Protein AF-A0A938UUN2-F1 (afdb_monomer_lite)

pLDDT: mean 85.61, std 10.55, range [38.66, 95.69]

Structure (mmCIF, N/CA/C/O backbone):
data_AF-A0A938UUN2-F1
#
_entry.id   AF-A0A938UUN2-F1
#
loop_
_atom_site.group_PDB
_atom_site.id
_atom_site.type_symbol
_atom_site.label_atom_id
_atom_site.label_alt_id
_atom_site.label_comp_id
_atom_site.label_asym_id
_atom_site.label_entity_id
_atom_site.label_seq_id
_atom_site.pdbx_PDB_ins_code
_atom_site.Cartn_x
_atom_site.Cartn_y
_atom_site.Cartn_z
_atom_site.occupancy
_atom_site.B_iso_or_equiv
_atom_site.auth_seq_id
_atom_site.auth_comp_id
_atom_site.auth_asym_id
_atom_site.auth_atom_id
_atom_site.pdbx_PDB_model_num
ATOM 1 N N . MET A 1 1 ? -28.489 2.574 4.192 1.00 38.66 1 MET A N 1
ATOM 2 C CA . MET A 1 1 ? -27.475 3.629 3.966 1.00 38.66 1 MET A CA 1
ATOM 3 C C . MET A 1 1 ? -26.531 3.131 2.888 1.00 38.66 1 MET A C 1
ATOM 5 O O . MET A 1 1 ? -26.231 1.942 2.934 1.00 38.66 1 MET A O 1
ATOM 9 N N . PRO A 1 2 ? -26.122 3.944 1.900 1.00 41.94 2 PRO A N 1
ATOM 10 C CA . PRO A 1 2 ? -25.137 3.482 0.928 1.00 41.94 2 PRO A CA 1
ATOM 11 C C . PRO A 1 2 ? -23.862 3.091 1.682 1.00 41.94 2 PRO A C 1
ATOM 13 O O . PRO A 1 2 ? -23.427 3.823 2.570 1.00 41.94 2 PRO A O 1
ATOM 16 N N . ALA A 1 3 ? -23.310 1.917 1.380 1.00 50.06 3 ALA A N 1
ATOM 17 C CA . ALA A 1 3 ? -22.031 1.493 1.925 1.00 50.06 3 ALA A CA 1
ATOM 18 C C . ALA A 1 3 ? -20.963 2.475 1.430 1.00 50.06 3 ALA A C 1
ATOM 20 O O . ALA A 1 3 ? -20.604 2.471 0.252 1.00 50.06 3 ALA A O 1
ATOM 21 N N . THR A 1 4 ? -20.511 3.373 2.301 1.00 67.38 4 THR A N 1
ATOM 22 C CA . THR A 1 4 ? -19.424 4.293 1.982 1.00 67.38 4 THR A CA 1
ATOM 23 C C . THR A 1 4 ? -18.169 3.450 1.798 1.00 67.38 4 THR A C 1
ATOM 25 O O . THR A 1 4 ? -17.685 2.843 2.753 1.00 67.38 4 THR A O 1
ATOM 28 N N . LEU A 1 5 ? -17.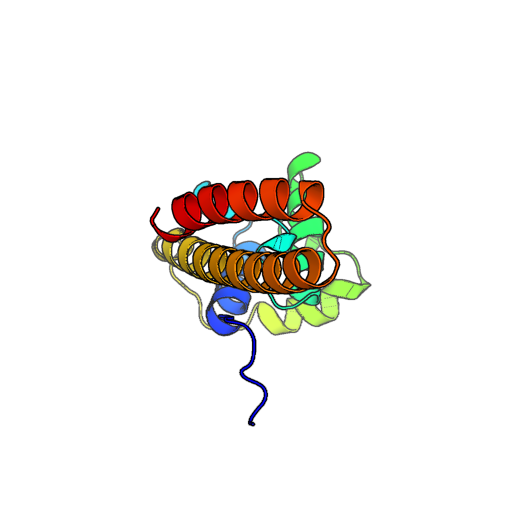679 3.352 0.562 1.00 71.44 5 LEU A N 1
ATOM 29 C CA . LEU A 1 5 ? -16.445 2.627 0.278 1.00 71.44 5 LEU A CA 1
ATOM 30 C C . LEU A 1 5 ? -15.302 3.219 1.121 1.00 71.44 5 LEU A C 1
ATOM 32 O O . LEU A 1 5 ? -15.235 4.446 1.271 1.00 71.44 5 LEU A O 1
ATOM 36 N N . PRO A 1 6 ? -14.403 2.383 1.674 1.00 77.44 6 PRO A N 1
ATOM 37 C CA . PRO A 1 6 ? -13.252 2.883 2.407 1.00 77.44 6 PRO A CA 1
ATOM 38 C C . PRO A 1 6 ? -12.414 3.802 1.507 1.00 77.44 6 PRO A C 1
ATOM 40 O O . PRO A 1 6 ? -12.321 3.563 0.300 1.00 77.44 6 PRO A O 1
ATOM 43 N N . PRO A 1 7 ? -11.766 4.836 2.067 1.00 84.12 7 PRO A N 1
ATOM 44 C CA . PRO A 1 7 ? -10.986 5.779 1.278 1.00 84.12 7 PRO A CA 1
ATOM 45 C C . PRO A 1 7 ? -9.858 5.062 0.524 1.00 84.12 7 PRO A C 1
ATOM 47 O O . PRO A 1 7 ? -9.012 4.397 1.129 1.00 84.12 7 PRO A O 1
ATOM 50 N N . ALA A 1 8 ? -9.834 5.219 -0.797 1.00 89.56 8 ALA A N 1
ATOM 51 C CA . ALA A 1 8 ? -8.858 4.610 -1.691 1.00 89.56 8 ALA A CA 1
ATOM 52 C C . ALA A 1 8 ? -8.571 5.522 -2.887 1.00 89.56 8 ALA A C 1
ATOM 54 O O . ALA A 1 8 ? -9.424 6.308 -3.299 1.00 89.56 8 ALA A O 1
ATOM 55 N N . ASP A 1 9 ? -7.377 5.381 -3.456 1.00 90.44 9 ASP A N 1
ATOM 56 C CA . ASP A 1 9 ? -6.939 6.123 -4.635 1.00 90.44 9 ASP A CA 1
ATOM 57 C C . ASP A 1 9 ? -6.327 5.152 -5.643 1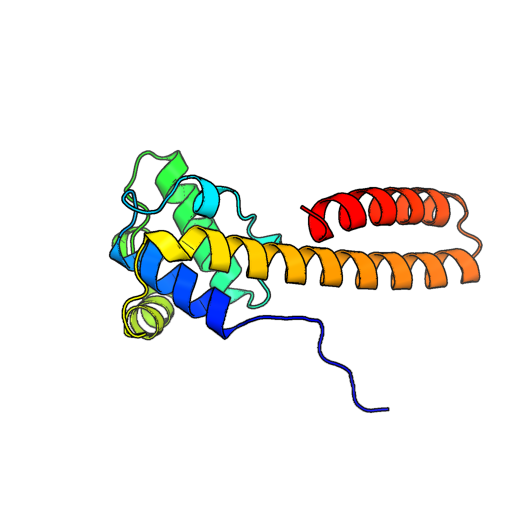.00 90.44 9 ASP A C 1
ATOM 59 O O . ASP A 1 9 ? -5.113 5.076 -5.830 1.00 90.44 9 ASP A O 1
ATOM 63 N N . LEU A 1 10 ? -7.203 4.358 -6.262 1.00 90.25 10 LEU A N 1
ATOM 64 C CA . LEU A 1 10 ? -6.808 3.304 -7.197 1.00 90.25 10 LEU A CA 1
ATOM 65 C C . LEU A 1 10 ? -6.031 3.853 -8.398 1.00 90.25 10 LEU A C 1
ATOM 67 O O . LEU A 1 10 ? -5.166 3.166 -8.930 1.00 90.25 10 LEU A O 1
ATOM 71 N N . ALA A 1 11 ? -6.305 5.091 -8.814 1.00 88.31 11 ALA A N 1
ATOM 72 C CA . ALA A 1 11 ? -5.558 5.742 -9.883 1.00 88.31 11 ALA A CA 1
ATOM 73 C C . ALA A 1 11 ? -4.113 6.042 -9.455 1.00 88.31 11 ALA A C 1
ATOM 75 O O . ALA A 1 11 ? -3.185 5.766 -10.212 1.00 88.31 11 ALA A O 1
ATOM 76 N N . ALA A 1 12 ? -3.903 6.559 -8.237 1.00 90.19 12 ALA A N 1
ATOM 77 C CA . ALA A 1 12 ? -2.556 6.772 -7.712 1.00 90.19 12 ALA A CA 1
ATOM 78 C C . ALA A 1 12 ? -1.795 5.456 -7.505 1.00 90.19 12 ALA A C 1
ATOM 80 O O . ALA A 1 12 ? -0.601 5.408 -7.793 1.00 90.19 12 ALA A O 1
ATOM 81 N N . GLU A 1 13 ? -2.474 4.404 -7.038 1.00 92.56 13 GLU A N 1
ATOM 82 C CA . GLU A 1 13 ? -1.888 3.067 -6.900 1.00 92.56 13 GLU A CA 1
ATOM 83 C C . GLU A 1 13 ? -1.414 2.522 -8.252 1.00 92.56 13 GLU A C 1
ATOM 85 O O . GLU A 1 13 ? -0.238 2.191 -8.403 1.00 92.56 13 GLU A O 1
ATOM 90 N N . ARG A 1 14 ? -2.293 2.514 -9.261 1.00 90.69 14 ARG A N 1
ATOM 91 C CA . ARG A 1 14 ? -1.962 2.044 -10.613 1.00 90.69 14 ARG A CA 1
ATOM 92 C C . ARG A 1 14 ? -0.805 2.824 -11.229 1.00 90.69 14 ARG A C 1
ATOM 94 O O . ARG A 1 14 ? 0.146 2.214 -11.711 1.00 90.69 14 ARG A O 1
ATOM 101 N N . ALA A 1 15 ? -0.860 4.154 -11.159 1.00 90.12 15 ALA A N 1
ATOM 102 C CA . ALA A 1 15 ? 0.181 5.024 -11.692 1.00 90.12 15 ALA A CA 1
ATOM 103 C C . ALA A 1 15 ? 1.534 4.777 -11.012 1.00 90.12 15 ALA A C 1
ATOM 105 O O . ALA A 1 15 ? 2.547 4.630 -11.687 1.00 90.12 15 ALA A O 1
ATOM 106 N N . LEU A 1 16 ? 1.567 4.692 -9.678 1.00 91.81 16 LEU A N 1
ATOM 107 C CA . LEU A 1 16 ? 2.816 4.450 -8.957 1.00 91.81 16 LEU A CA 1
ATOM 108 C C . LEU A 1 16 ? 3.386 3.063 -9.266 1.00 91.81 16 LEU A C 1
ATOM 110 O O . LEU A 1 16 ? 4.593 2.937 -9.461 1.00 91.81 16 LEU A O 1
ATOM 114 N N . LEU A 1 17 ? 2.537 2.037 -9.324 1.00 91.62 17 LEU A N 1
ATOM 115 C CA . LEU A 1 17 ? 2.975 0.675 -9.607 1.00 91.62 17 LEU A CA 1
ATOM 116 C C . LEU A 1 17 ? 3.496 0.536 -11.043 1.00 91.62 17 LEU A C 1
ATOM 118 O O . LEU A 1 17 ? 4.561 -0.041 -11.232 1.00 91.62 17 LEU A O 1
ATOM 122 N N . SER A 1 18 ? 2.807 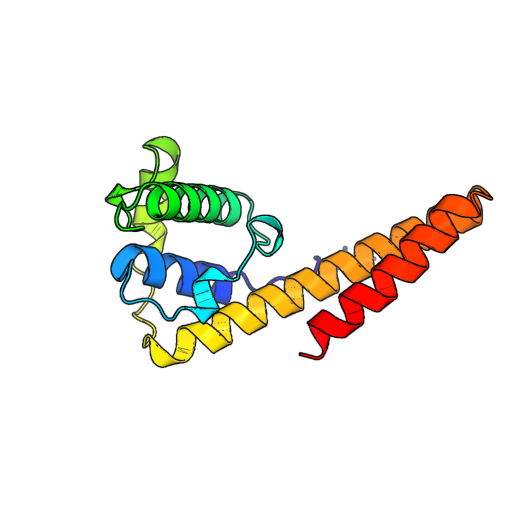1.118 -12.030 1.00 89.88 18 SER A N 1
ATOM 123 C CA . SER A 1 18 ? 3.259 1.168 -13.430 1.00 89.88 18 SER A CA 1
ATOM 124 C C . SER A 1 18 ? 4.663 1.771 -13.554 1.00 89.88 18 SER A C 1
ATOM 126 O O . SER A 1 18 ? 5.563 1.197 -14.172 1.00 89.88 18 SER A O 1
ATOM 128 N N . GLU A 1 19 ? 4.884 2.898 -12.881 1.00 90.69 19 GLU A N 1
ATOM 129 C CA . GLU A 1 19 ? 6.159 3.605 -12.926 1.00 90.69 19 GLU A CA 1
ATOM 130 C C . GLU A 1 19 ? 7.284 2.837 -12.246 1.00 90.69 19 GLU A C 1
ATOM 132 O O . GLU A 1 19 ? 8.399 2.800 -12.762 1.00 90.69 19 GLU A O 1
ATOM 137 N N . VAL A 1 20 ? 6.994 2.174 -11.126 1.00 91.12 20 VAL A N 1
ATOM 138 C CA . VAL A 1 20 ? 7.971 1.313 -10.456 1.00 91.12 20 VAL A CA 1
ATOM 139 C C . VAL A 1 20 ? 8.314 0.103 -11.315 1.00 91.12 20 VAL A C 1
ATOM 141 O O . VAL A 1 20 ? 9.486 -0.230 -11.449 1.00 91.12 20 VAL A O 1
ATOM 144 N N . LEU A 1 21 ? 7.326 -0.513 -11.957 1.00 90.25 21 LEU A N 1
ATOM 145 C CA . LEU A 1 21 ? 7.550 -1.647 -12.850 1.00 90.25 21 LEU A CA 1
ATOM 146 C C . LEU A 1 21 ? 8.398 -1.282 -14.075 1.00 90.25 21 LEU A C 1
ATOM 148 O O . LEU A 1 21 ? 9.171 -2.120 -14.543 1.00 90.25 21 LEU A O 1
ATOM 152 N N . THR A 1 22 ? 8.269 -0.044 -14.554 1.00 88.19 22 THR A N 1
ATOM 153 C CA . THR A 1 22 ? 8.988 0.480 -15.724 1.00 88.19 22 THR A CA 1
ATOM 154 C C . THR A 1 22 ? 10.399 0.951 -15.375 1.00 88.19 22 THR A C 1
ATOM 156 O O . THR A 1 22 ? 11.350 0.657 -16.094 1.00 88.19 22 THR A O 1
ATOM 159 N N . HIS A 1 23 ? 10.550 1.681 -14.269 1.00 88.75 23 HIS A N 1
ATOM 160 C CA . HIS A 1 23 ? 11.787 2.389 -13.938 1.00 88.75 23 HIS A CA 1
ATOM 161 C C . HIS A 1 23 ? 12.604 1.730 -12.822 1.00 88.75 23 HIS A C 1
ATOM 163 O O . HIS A 1 23 ? 13.766 2.093 -12.632 1.00 88.75 23 HIS A O 1
ATOM 169 N N . GLY A 1 24 ? 12.020 0.787 -12.076 1.00 88.50 24 GLY A N 1
ATOM 170 C CA . GLY A 1 24 ? 12.680 0.025 -11.019 1.00 88.50 24 GLY A CA 1
ATOM 171 C C . GLY A 1 24 ? 13.493 0.909 -10.078 1.00 88.50 24 GLY A C 1
ATOM 172 O O . GLY A 1 24 ? 12.961 1.796 -9.404 1.00 88.50 24 GLY A O 1
ATOM 173 N N . ASP A 1 25 ? 14.807 0.697 -10.066 1.00 88.69 25 ASP A N 1
ATOM 174 C CA . ASP A 1 25 ? 15.753 1.385 -9.182 1.00 88.69 25 ASP A CA 1
ATOM 175 C C . ASP A 1 25 ? 15.874 2.897 -9.419 1.00 88.69 25 ASP A C 1
ATOM 177 O O . ASP A 1 25 ? 16.298 3.617 -8.514 1.00 88.69 25 ASP A O 1
ATOM 181 N N . ALA A 1 26 ? 15.448 3.413 -10.577 1.00 89.38 26 ALA A N 1
ATOM 182 C CA . ALA A 1 26 ? 15.400 4.856 -10.824 1.00 89.38 26 ALA A CA 1
ATOM 183 C C . ALA A 1 26 ? 14.277 5.562 -10.033 1.00 89.38 26 ALA A C 1
ATOM 185 O O . ALA A 1 26 ? 14.227 6.795 -9.981 1.00 89.38 26 ALA A O 1
ATOM 186 N N . CYS A 1 27 ? 13.379 4.808 -9.387 1.00 89.81 27 CYS A N 1
ATOM 187 C CA . CYS A 1 27 ? 12.329 5.378 -8.553 1.00 89.81 27 CYS A CA 1
ATOM 188 C C . CYS A 1 27 ? 12.892 6.029 -7.277 1.00 89.81 27 CYS A C 1
ATOM 190 O O . CYS A 1 27 ? 13.711 5.421 -6.580 1.00 89.81 27 CYS A O 1
ATOM 192 N N . PRO A 1 28 ? 12.394 7.220 -6.885 1.00 91.94 28 PRO A N 1
ATOM 193 C CA . PRO A 1 28 ? 12.862 7.912 -5.689 1.00 91.94 28 PRO A CA 1
ATOM 194 C C . PRO A 1 28 ? 12.758 7.060 -4.408 1.00 91.94 28 PRO A C 1
ATOM 196 O O . PRO A 1 28 ? 11.744 6.384 -4.214 1.00 91.94 28 PRO A O 1
ATOM 199 N N . PRO A 1 29 ? 13.711 7.167 -3.458 1.00 90.25 29 PRO A N 1
ATOM 200 C CA . PRO A 1 29 ? 13.705 6.408 -2.199 1.00 90.25 29 PRO A CA 1
ATOM 201 C C . PRO A 1 29 ? 12.396 6.497 -1.403 1.00 90.25 29 PRO A C 1
ATOM 203 O O . PRO A 1 29 ? 11.972 5.525 -0.786 1.00 90.25 29 PRO A O 1
ATOM 206 N N . ALA A 1 30 ? 11.721 7.650 -1.451 1.00 89.00 30 ALA A N 1
ATOM 207 C CA . ALA A 1 30 ? 10.457 7.877 -0.753 1.00 89.00 30 ALA A CA 1
ATOM 208 C C . ALA A 1 30 ? 9.346 6.896 -1.171 1.00 89.00 30 ALA A C 1
ATOM 210 O O . ALA A 1 30 ? 8.511 6.536 -0.343 1.00 89.00 30 ALA A O 1
ATOM 211 N N . VAL A 1 31 ? 9.348 6.438 -2.426 1.00 91.75 31 VAL A N 1
ATOM 212 C CA . VAL A 1 31 ? 8.364 5.484 -2.961 1.00 91.75 31 VAL A CA 1
ATOM 213 C C . VAL A 1 31 ? 8.466 4.136 -2.241 1.00 91.75 31 VAL A C 1
ATOM 215 O O . VAL A 1 31 ? 7.460 3.558 -1.840 1.00 91.75 31 VAL A O 1
ATOM 218 N N . TRP A 1 32 ? 9.692 3.708 -1.943 1.00 93.75 32 TRP A N 1
ATOM 219 C CA . TRP A 1 32 ? 10.010 2.434 -1.290 1.00 93.75 32 TRP A CA 1
ATOM 220 C C . TRP A 1 32 ? 9.669 2.379 0.198 1.00 93.75 32 TRP A C 1
ATOM 222 O O . TRP A 1 32 ? 9.803 1.336 0.828 1.00 93.75 32 TRP A O 1
ATOM 232 N N . THR A 1 33 ? 9.209 3.490 0.775 1.00 93.12 33 THR A N 1
ATOM 233 C CA . THR A 1 33 ? 8.761 3.517 2.170 1.00 93.12 33 THR A CA 1
ATOM 234 C C . THR A 1 33 ? 7.346 2.949 2.344 1.00 93.12 33 THR A C 1
ATOM 236 O O . THR A 1 33 ? 6.913 2.734 3.477 1.00 93.12 33 THR A O 1
ATOM 239 N N . LEU A 1 34 ? 6.591 2.756 1.253 1.00 94.75 34 LEU A N 1
ATOM 240 C CA . LEU A 1 34 ? 5.251 2.165 1.286 1.00 94.75 34 LEU A CA 1
ATOM 241 C C . LEU A 1 34 ? 5.293 0.713 1.767 1.00 94.75 34 LEU A C 1
ATOM 243 O O . LEU A 1 34 ? 6.139 -0.076 1.345 1.00 94.75 34 LEU A O 1
ATOM 247 N N . LYS A 1 35 ? 4.336 0.354 2.620 1.00 95.06 35 LYS A N 1
ATOM 248 C CA . LYS A 1 35 ? 4.131 -1.020 3.089 1.00 95.06 35 LYS A CA 1
ATOM 249 C C . LYS A 1 35 ? 3.099 -1.723 2.203 1.00 95.06 35 LYS A C 1
ATOM 251 O O . LYS A 1 35 ? 2.198 -1.052 1.706 1.00 95.06 35 LYS A O 1
ATOM 256 N N . PRO A 1 36 ? 3.132 -3.062 2.071 1.00 95.69 36 PRO A N 1
ATOM 257 C CA . PRO A 1 36 ? 2.071 -3.805 1.382 1.00 95.69 36 PRO A CA 1
ATOM 258 C C . PRO A 1 36 ? 0.665 -3.469 1.905 1.00 95.69 36 PRO A C 1
ATOM 260 O O . PRO A 1 36 ? -0.265 -3.292 1.131 1.00 95.69 36 PRO A O 1
ATOM 263 N N . SER A 1 37 ? 0.529 -3.247 3.215 1.00 93.50 37 SER A N 1
ATOM 264 C CA . SER A 1 37 ? -0.735 -2.855 3.849 1.00 93.50 37 SER A CA 1
ATOM 265 C C . SER A 1 37 ? -1.153 -1.394 3.624 1.00 93.50 37 SER A C 1
ATOM 267 O O . SER A 1 37 ? -2.165 -0.968 4.185 1.00 93.50 37 SER A O 1
ATOM 269 N N . ASP A 1 38 ? -0.378 -0.594 2.883 1.00 94.62 38 ASP A N 1
ATOM 270 C CA . ASP A 1 38 ? -0.784 0.752 2.456 1.00 94.62 38 ASP A CA 1
ATOM 271 C C . ASP A 1 38 ? -1.642 0.718 1.172 1.00 94.62 38 ASP A C 1
ATOM 273 O O . ASP A 1 38 ? -2.390 1.656 0.895 1.00 94.62 38 ASP A O 1
ATOM 277 N N . TRP A 1 39 ? -1.588 -0.372 0.409 1.00 94.94 39 TRP A N 1
ATOM 278 C CA . TRP A 1 39 ? -2.347 -0.546 -0.828 1.00 94.94 39 TRP A CA 1
ATOM 279 C C . TRP A 1 39 ? -3.790 -0.963 -0.532 1.00 94.94 39 TRP A C 1
ATOM 281 O O . TRP A 1 39 ? -4.054 -1.676 0.437 1.00 94.94 39 TRP A O 1
ATOM 291 N N . TYR A 1 40 ? -4.744 -0.457 -1.314 1.00 94.06 40 TYR A N 1
ATOM 292 C CA . TYR A 1 40 ? -6.149 -0.839 -1.208 1.00 94.06 40 TYR A CA 1
ATOM 293 C C . TYR A 1 40 ? -6.452 -2.095 -2.019 1.00 94.06 40 TYR A C 1
ATOM 295 O O . TYR A 1 40 ? -7.122 -2.991 -1.511 1.00 94.06 40 TYR A O 1
ATOM 303 N N . ASP A 1 41 ? -5.977 -2.160 -3.267 1.00 92.19 41 ASP A N 1
ATOM 304 C CA . ASP A 1 41 ? -6.153 -3.351 -4.099 1.00 92.19 41 ASP A CA 1
ATOM 305 C C . ASP A 1 41 ? -5.181 -4.454 -3.635 1.00 92.19 41 ASP A C 1
ATOM 307 O O . ASP A 1 41 ? -3.961 -4.239 -3.651 1.00 92.19 41 ASP A O 1
ATOM 311 N N . PRO A 1 42 ? -5.678 -5.645 -3.251 1.00 91.69 42 PRO A N 1
ATOM 312 C CA . PRO A 1 42 ? -4.824 -6.762 -2.855 1.00 91.69 42 PRO A CA 1
ATOM 313 C C . PRO A 1 42 ? -3.801 -7.147 -3.929 1.00 91.69 42 PRO A C 1
ATOM 315 O O . PRO A 1 42 ? -2.664 -7.474 -3.607 1.00 91.69 42 PRO A O 1
ATOM 318 N N . ARG A 1 43 ? -4.155 -7.031 -5.215 1.00 91.00 43 ARG A N 1
ATOM 319 C CA . ARG A 1 43 ? -3.250 -7.370 -6.322 1.00 91.00 43 ARG A CA 1
ATOM 320 C C . ARG A 1 43 ? -2.091 -6.383 -6.423 1.00 91.00 43 ARG A C 1
ATOM 322 O O . ARG A 1 43 ? -0.971 -6.785 -6.738 1.00 91.00 43 ARG A O 1
ATOM 329 N N . HIS A 1 44 ? -2.332 -5.103 -6.125 1.00 93.25 44 HIS A N 1
ATOM 330 C CA . HIS A 1 44 ? -1.251 -4.126 -6.017 1.00 93.25 44 HIS A CA 1
ATOM 331 C C . HIS A 1 44 ? -0.356 -4.421 -4.806 1.00 93.25 44 HIS A C 1
ATOM 333 O O . HIS A 1 44 ? 0.864 -4.305 -4.912 1.00 93.25 44 HIS A O 1
ATOM 339 N N . ALA A 1 45 ? -0.938 -4.834 -3.674 1.00 94.38 45 ALA A N 1
ATOM 340 C CA . ALA A 1 45 ? -0.185 -5.208 -2.476 1.00 94.38 45 ALA A CA 1
ATOM 341 C C . ALA A 1 45 ? 0.733 -6.421 -2.722 1.00 94.38 45 ALA A C 1
ATOM 343 O O . ALA A 1 45 ? 1.895 -6.412 -2.304 1.00 94.38 45 ALA A O 1
ATOM 344 N N . ASP A 1 46 ? 0.241 -7.435 -3.435 1.00 93.44 46 ASP A N 1
ATOM 345 C CA . ASP A 1 46 ? 1.009 -8.628 -3.802 1.00 93.44 46 ASP A CA 1
ATOM 346 C C . ASP A 1 46 ? 2.156 -8.280 -4.759 1.00 93.44 46 ASP A C 1
ATOM 348 O O . ASP A 1 46 ? 3.305 -8.669 -4.528 1.00 93.44 46 ASP A O 1
ATOM 352 N N . ALA A 1 47 ? 1.879 -7.468 -5.786 1.00 92.62 47 ALA A N 1
ATOM 353 C CA . ALA A 1 47 ? 2.906 -6.967 -6.697 1.00 92.62 47 ALA A CA 1
ATOM 354 C C . ALA A 1 47 ? 3.969 -6.148 -5.951 1.00 92.62 47 ALA A C 1
ATOM 356 O O . ALA A 1 47 ? 5.166 -6.363 -6.137 1.00 92.62 47 ALA A O 1
ATOM 357 N N . TRP A 1 48 ? 3.554 -5.262 -5.042 1.00 95.19 48 TRP A N 1
ATOM 358 C CA . TRP A 1 48 ? 4.471 -4.483 -4.212 1.00 95.19 48 TRP A CA 1
ATOM 359 C C . TRP A 1 48 ? 5.351 -5.367 -3.325 1.00 95.19 48 TRP A C 1
ATOM 361 O O . TRP A 1 48 ? 6.550 -5.125 -3.188 1.00 95.19 48 TRP A O 1
ATOM 371 N N . THR A 1 49 ? 4.775 -6.425 -2.754 1.00 95.19 49 THR A N 1
ATOM 372 C CA . THR A 1 49 ? 5.502 -7.398 -1.930 1.00 95.19 49 THR A CA 1
ATOM 373 C C . THR A 1 49 ? 6.578 -8.117 -2.742 1.00 95.19 49 THR A C 1
ATOM 375 O O . THR A 1 49 ? 7.713 -8.235 -2.278 1.00 95.19 49 THR A O 1
ATOM 378 N N . ALA A 1 50 ? 6.262 -8.534 -3.971 1.00 93.44 50 ALA A N 1
ATOM 379 C CA . ALA A 1 50 ? 7.232 -9.146 -4.875 1.00 93.44 50 ALA A CA 1
ATOM 380 C C . ALA A 1 50 ? 8.378 -8.180 -5.233 1.00 93.44 50 ALA A C 1
ATOM 382 O O . ALA A 1 50 ? 9.548 -8.560 -5.170 1.00 93.44 50 ALA A O 1
ATOM 383 N N . LEU A 1 51 ? 8.065 -6.910 -5.512 1.00 93.19 51 LEU A N 1
ATOM 384 C CA . LEU A 1 51 ? 9.064 -5.877 -5.810 1.00 93.19 51 LEU A CA 1
ATOM 385 C C . LEU A 1 51 ? 10.000 -5.608 -4.621 1.00 93.19 51 LEU A C 1
ATOM 387 O O . LEU A 1 51 ? 11.218 -5.531 -4.790 1.00 93.19 51 LEU A O 1
ATOM 391 N N . LEU A 1 52 ? 9.458 -5.518 -3.401 1.00 94.19 52 LEU A N 1
ATOM 392 C CA . LEU A 1 52 ? 10.268 -5.391 -2.186 1.00 94.19 52 LEU A CA 1
ATOM 393 C C . LEU A 1 52 ? 11.159 -6.624 -1.965 1.00 94.19 52 LEU A C 1
ATOM 395 O O . LEU A 1 52 ? 12.331 -6.478 -1.608 1.00 94.19 52 LEU A O 1
ATOM 399 N N . ALA A 1 53 ? 10.633 -7.829 -2.208 1.00 93.75 53 ALA A N 1
ATOM 400 C CA . ALA A 1 53 ? 11.398 -9.066 -2.092 1.00 93.75 53 ALA A CA 1
ATOM 401 C C . ALA A 1 53 ? 12.561 -9.113 -3.098 1.00 93.75 53 ALA A C 1
ATOM 403 O O . ALA A 1 53 ? 13.685 -9.438 -2.713 1.00 93.75 53 ALA A O 1
ATOM 404 N N . ALA A 1 54 ? 12.331 -8.722 -4.351 1.00 91.81 54 ALA A N 1
ATOM 405 C CA . ALA A 1 54 ? 13.376 -8.628 -5.369 1.00 91.81 54 ALA A CA 1
ATOM 406 C C . ALA A 1 54 ? 14.479 -7.642 -4.967 1.00 91.81 54 ALA A C 1
ATOM 408 O O . ALA A 1 54 ? 15.659 -7.998 -4.958 1.00 91.81 54 ALA A O 1
ATOM 409 N N . ARG A 1 55 ? 14.093 -6.452 -4.494 1.00 92.12 55 ARG A N 1
ATOM 410 C CA . ARG A 1 55 ? 15.040 -5.443 -4.006 1.00 92.12 55 ARG A CA 1
ATOM 411 C C . ARG A 1 55 ? 15.877 -5.956 -2.832 1.00 92.12 55 ARG A C 1
ATOM 413 O O . ARG A 1 55 ? 17.078 -5.710 -2.783 1.00 92.12 55 ARG A O 1
ATOM 420 N N . SER A 1 56 ? 15.274 -6.707 -1.907 1.00 91.94 56 SER A N 1
ATOM 421 C CA . SER A 1 56 ? 16.001 -7.305 -0.774 1.00 91.94 56 SER A CA 1
ATOM 422 C C . SER A 1 56 ? 17.056 -8.335 -1.202 1.00 91.94 56 SER A C 1
ATOM 424 O O . SER A 1 56 ? 18.025 -8.566 -0.485 1.00 91.94 56 SER A O 1
ATOM 426 N N . ARG A 1 57 ? 16.890 -8.921 -2.395 1.00 92.88 57 ARG A N 1
ATOM 427 C CA . ARG A 1 57 ? 17.829 -9.851 -3.037 1.00 92.88 57 ARG A CA 1
ATOM 428 C C . ARG A 1 57 ? 18.782 -9.154 -4.014 1.00 92.88 57 ARG A C 1
ATOM 430 O O . ARG A 1 57 ? 19.425 -9.840 -4.801 1.00 92.88 57 ARG A O 1
ATOM 437 N N . TRP A 1 58 ? 18.862 -7.821 -3.981 1.00 88.56 58 TRP A N 1
ATOM 438 C CA . TRP A 1 58 ? 19.662 -7.007 -4.907 1.00 88.56 58 TRP A CA 1
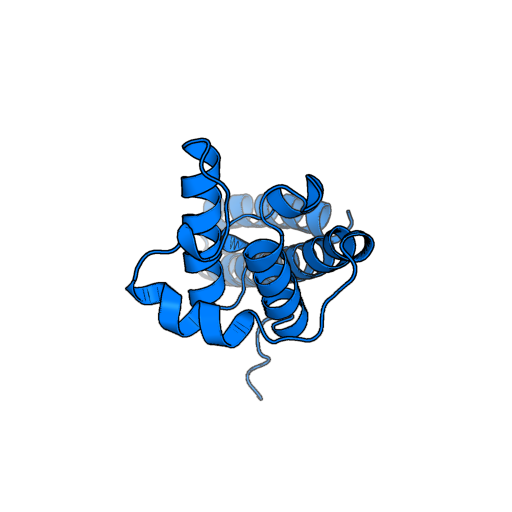ATOM 439 C C . TRP A 1 58 ? 19.289 -7.202 -6.386 1.00 88.56 58 TRP A C 1
ATOM 441 O O . TRP A 1 58 ? 20.112 -7.001 -7.275 1.00 88.56 58 TRP A O 1
ATOM 451 N N . GLN A 1 59 ? 18.043 -7.599 -6.653 1.00 90.31 59 GLN A N 1
ATOM 452 C CA . GLN A 1 59 ? 17.484 -7.699 -7.998 1.00 90.31 59 GLN A CA 1
ATOM 453 C C . GLN A 1 59 ? 16.697 -6.430 -8.317 1.00 90.31 59 GLN A C 1
ATOM 455 O O . GLN A 1 59 ? 16.043 -5.863 -7.437 1.00 90.31 59 GLN A O 1
ATOM 460 N N . SER A 1 60 ? 16.739 -5.999 -9.581 1.00 87.94 60 SER A N 1
ATOM 461 C CA . SER A 1 60 ? 16.030 -4.788 -9.990 1.00 87.94 60 SER A CA 1
ATOM 462 C C . SER A 1 60 ? 14.511 -5.006 -9.908 1.00 87.94 60 SER A C 1
ATOM 464 O O . SER A 1 60 ? 13.999 -5.942 -10.535 1.00 87.94 60 SER A O 1
ATOM 466 N N . PRO A 1 61 ? 13.771 -4.180 -9.146 1.00 86.50 61 PRO A N 1
ATOM 467 C CA . PRO A 1 61 ? 12.347 -4.363 -8.902 1.00 86.50 61 PRO A CA 1
ATOM 468 C C . PRO A 1 61 ? 11.539 -3.848 -10.099 1.00 86.50 61 PRO A C 1
ATOM 470 O O . PRO A 1 61 ? 10.992 -2.751 -10.078 1.00 86.50 61 PRO A O 1
ATOM 473 N N . THR A 1 62 ? 11.495 -4.650 -11.157 1.00 86.75 62 THR A N 1
ATOM 474 C CA . THR A 1 62 ? 10.803 -4.365 -12.425 1.00 86.75 62 THR A CA 1
ATOM 475 C C . THR A 1 62 ? 9.762 -5.446 -12.718 1.00 86.75 62 THR A C 1
ATOM 477 O O . THR A 1 62 ? 9.577 -6.366 -11.921 1.00 86.75 62 THR A O 1
ATOM 480 N N . VAL A 1 63 ? 9.097 -5.387 -13.877 1.00 84.12 63 VAL A N 1
ATOM 481 C CA . VAL A 1 63 ? 8.177 -6.454 -14.326 1.00 84.12 63 VAL A CA 1
ATOM 482 C C . VAL A 1 63 ? 8.824 -7.844 -14.261 1.00 84.12 63 VAL A C 1
ATOM 484 O O . VAL A 1 63 ? 8.173 -8.793 -13.839 1.00 84.12 63 VAL A O 1
ATOM 487 N N . ALA A 1 64 ? 10.114 -7.965 -14.593 1.00 84.56 64 ALA A N 1
ATOM 488 C CA . ALA A 1 64 ? 10.838 -9.240 -14.580 1.00 84.56 64 ALA A CA 1
ATOM 489 C C . ALA A 1 64 ? 10.993 -9.860 -13.178 1.00 84.56 64 ALA A C 1
ATOM 491 O O . ALA A 1 64 ? 11.299 -11.042 -13.055 1.00 84.56 64 ALA A O 1
ATOM 492 N N . ALA A 1 65 ? 10.800 -9.067 -12.124 1.00 84.19 65 ALA A N 1
ATOM 493 C CA . ALA A 1 65 ? 10.878 -9.522 -10.744 1.00 84.19 65 ALA A CA 1
ATOM 494 C C . ALA A 1 65 ? 9.556 -10.105 -10.215 1.00 84.19 65 ALA A C 1
ATOM 496 O O . ALA A 1 65 ? 9.510 -10.613 -9.092 1.00 84.19 65 ALA A O 1
ATOM 497 N N . LEU A 1 66 ? 8.470 -9.999 -10.982 1.00 86.06 66 LEU A N 1
ATOM 498 C CA . LEU A 1 66 ? 7.165 -10.490 -10.565 1.00 86.06 66 LEU A CA 1
ATOM 499 C C . LEU A 1 66 ? 7.011 -11.993 -10.838 1.00 86.06 66 LEU A C 1
ATOM 501 O O . LEU A 1 66 ? 7.499 -12.486 -11.853 1.00 86.06 66 LEU A O 1
ATOM 505 N N . PRO A 1 67 ? 6.292 -12.729 -9.970 1.00 85.50 67 PRO A N 1
ATOM 506 C CA . PRO A 1 67 ? 5.918 -14.110 -10.249 1.00 85.50 67 PRO A CA 1
ATOM 507 C C . PRO A 1 67 ? 4.958 -14.184 -11.444 1.00 85.50 67 PRO A C 1
ATOM 509 O O . PRO A 1 67 ? 4.159 -13.270 -11.658 1.00 85.50 67 PRO A O 1
ATOM 512 N N . ASP A 1 68 ? 4.960 -15.314 -12.155 1.00 84.06 68 ASP A N 1
ATOM 513 C CA . ASP A 1 68 ? 4.153 -15.527 -13.369 1.00 84.06 68 ASP A CA 1
ATOM 514 C C . ASP A 1 68 ? 2.665 -15.193 -13.185 1.00 84.06 68 ASP A C 1
ATOM 516 O O . ASP A 1 68 ? 2.038 -14.587 -14.055 1.00 84.06 68 ASP A O 1
ATOM 520 N N . ALA A 1 69 ? 2.113 -15.506 -12.008 1.00 82.50 69 ALA A N 1
ATOM 521 C CA . ALA A 1 69 ? 0.724 -15.216 -11.652 1.00 82.50 69 ALA A CA 1
ATOM 522 C C . ALA A 1 69 ? 0.379 -13.711 -11.651 1.00 82.50 69 ALA A C 1
ATOM 524 O O . ALA A 1 69 ? -0.786 -13.350 -11.816 1.00 82.50 69 ALA A O 1
ATOM 525 N N . LEU A 1 70 ? 1.371 -12.832 -11.476 1.00 83.81 70 LEU A N 1
ATOM 526 C CA . LEU A 1 70 ? 1.205 -11.377 -11.461 1.00 83.81 70 LEU A CA 1
ATOM 527 C C . LEU A 1 70 ? 1.658 -10.705 -12.762 1.00 83.81 70 LEU A C 1
ATOM 529 O O . LEU A 1 70 ? 1.299 -9.549 -12.983 1.00 83.81 70 LEU A O 1
ATOM 533 N N . LEU A 1 71 ? 2.381 -11.403 -13.646 1.00 81.50 71 LEU A N 1
ATOM 534 C CA . LEU A 1 71 ? 2.859 -10.836 -14.914 1.00 81.50 71 LEU A CA 1
ATOM 535 C C . LEU A 1 71 ? 1.707 -10.392 -15.817 1.00 81.50 71 LEU A C 1
ATOM 537 O O . LEU A 1 71 ? 1.727 -9.278 -16.331 1.00 81.50 71 LEU A O 1
ATOM 541 N N . VAL A 1 72 ? 0.665 -11.218 -15.959 1.00 78.25 72 VAL A N 1
ATOM 542 C CA . VAL A 1 72 ? -0.512 -10.889 -16.789 1.00 78.25 72 VAL A CA 1
ATOM 543 C C . VAL A 1 72 ? -1.193 -9.607 -16.300 1.00 78.25 72 VAL A C 1
ATOM 545 O O . VAL A 1 72 ? -1.610 -8.768 -17.096 1.00 78.25 72 VAL A O 1
ATOM 548 N N . TYR A 1 73 ? -1.262 -9.431 -14.981 1.00 78.75 73 TYR A N 1
ATOM 549 C CA . TYR A 1 73 ? -1.830 -8.244 -14.356 1.00 78.75 73 TYR A CA 1
ATOM 550 C C . TYR A 1 73 ? -0.924 -7.012 -14.521 1.00 78.75 73 TYR A C 1
ATOM 552 O O . TYR A 1 73 ? -1.391 -5.943 -14.913 1.00 78.75 73 TYR A O 1
ATOM 560 N N . ALA A 1 74 ? 0.378 -7.170 -14.285 1.00 74.56 74 ALA A N 1
ATOM 561 C CA . ALA A 1 74 ? 1.371 -6.107 -14.389 1.00 74.56 74 ALA A CA 1
ATOM 562 C C . ALA A 1 74 ? 1.550 -5.585 -15.820 1.00 74.56 74 ALA A C 1
ATOM 564 O O . ALA A 1 74 ? 1.675 -4.376 -16.019 1.00 74.56 74 ALA A O 1
ATOM 565 N N . CYS A 1 75 ? 1.474 -6.464 -16.821 1.00 68.62 75 CYS A N 1
ATOM 566 C CA . CYS A 1 75 ? 1.466 -6.072 -18.227 1.00 68.62 75 CYS A CA 1
ATOM 567 C C . CYS A 1 75 ? 0.274 -5.167 -18.565 1.00 68.62 75 CYS A C 1
ATOM 569 O O . CYS A 1 75 ? 0.413 -4.294 -19.409 1.00 68.62 75 CYS A O 1
ATOM 571 N N . GLY A 1 76 ? -0.875 -5.318 -17.895 1.00 69.88 76 GLY A N 1
ATOM 572 C CA . GLY A 1 76 ? -2.017 -4.411 -18.057 1.00 69.88 76 GLY A CA 1
ATOM 573 C C . GLY A 1 76 ? -1.838 -3.047 -17.375 1.00 69.88 76 GLY A C 1
ATOM 574 O O . GLY A 1 76 ? -2.493 -2.081 -17.759 1.00 69.88 76 GLY A O 1
ATOM 575 N N . LEU A 1 77 ? -0.952 -2.952 -16.378 1.00 69.25 77 LEU A N 1
ATOM 576 C CA . LEU A 1 77 ? -0.667 -1.724 -15.626 1.00 69.25 77 LEU A CA 1
ATOM 577 C C . LEU A 1 77 ? 0.403 -0.852 -16.289 1.00 69.25 77 LEU A C 1
ATOM 579 O O . LEU A 1 77 ? 0.273 0.369 -16.270 1.00 69.25 77 LEU A O 1
ATOM 583 N N . ALA A 1 78 ? 1.421 -1.468 -16.895 1.00 61.00 78 ALA A N 1
ATOM 584 C CA . ALA A 1 78 ? 2.591 -0.793 -17.469 1.00 61.00 78 ALA A CA 1
ATOM 585 C C . ALA A 1 78 ? 2.292 0.138 -18.671 1.00 61.00 78 ALA A C 1
ATOM 587 O O . ALA A 1 78 ? 3.198 0.790 -19.180 1.00 61.00 78 ALA A O 1
ATOM 588 N N . PHE A 1 79 ? 1.036 0.215 -19.130 1.00 58.03 79 PHE A N 1
ATOM 589 C CA . PHE A 1 79 ? 0.602 1.070 -20.246 1.00 58.03 79 PHE A CA 1
ATOM 590 C C . PHE A 1 79 ? -0.154 2.341 -19.818 1.00 58.03 79 PHE A C 1
ATOM 592 O O . PHE A 1 79 ? -0.662 3.062 -20.679 1.00 58.03 79 PHE A O 1
ATOM 599 N N . ASP A 1 80 ? -0.251 2.639 -18.516 1.00 64.31 80 ASP A N 1
ATOM 600 C CA . ASP A 1 80 ? -0.780 3.934 -18.052 1.00 64.31 80 ASP A CA 1
ATOM 601 C C . ASP A 1 80 ? 0.181 5.071 -18.478 1.00 64.31 80 ASP A C 1
ATOM 603 O O . ASP A 1 80 ? 1.398 4.861 -18.480 1.00 64.31 80 ASP A O 1
ATOM 607 N N . PRO A 1 81 ? -0.305 6.267 -18.873 1.00 59.47 81 PRO A N 1
ATOM 608 C CA . PRO A 1 81 ? 0.551 7.299 -19.433 1.00 59.47 81 PRO A CA 1
ATOM 609 C C . PRO A 1 81 ? 1.601 7.732 -18.410 1.00 59.47 81 PRO A C 1
ATOM 611 O O . PRO A 1 81 ? 1.280 8.020 -17.254 1.00 59.47 81 PRO A O 1
ATOM 614 N N . GLY A 1 82 ? 2.850 7.784 -18.879 1.00 67.56 82 GLY A N 1
ATOM 615 C CA . GLY A 1 82 ? 4.033 7.964 -18.049 1.00 67.56 82 GLY A CA 1
ATOM 616 C C . GLY A 1 82 ? 3.927 9.161 -17.106 1.00 67.56 82 GLY A C 1
ATOM 617 O O . GLY A 1 82 ? 3.797 10.315 -17.532 1.00 67.56 82 GLY A O 1
ATOM 618 N N . TRP A 1 83 ? 4.002 8.895 -15.807 1.00 79.12 83 TRP A N 1
ATOM 619 C CA . TRP A 1 83 ? 4.101 9.916 -14.780 1.00 79.12 83 TRP A CA 1
ATOM 620 C C . TRP A 1 83 ? 5.564 10.302 -14.585 1.00 79.12 83 TRP A C 1
ATOM 622 O O . TRP A 1 83 ? 6.432 9.452 -14.421 1.00 79.12 83 TRP A O 1
ATOM 632 N N . PRO A 1 84 ? 5.886 11.602 -14.518 1.00 84.31 84 PRO A N 1
ATOM 633 C CA . PRO A 1 84 ? 7.267 12.000 -14.313 1.00 84.31 84 PRO A CA 1
ATOM 634 C C . PRO A 1 84 ? 7.745 11.536 -12.929 1.00 84.31 84 PRO A C 1
ATOM 636 O O . PRO A 1 84 ? 7.091 11.841 -11.929 1.00 84.31 84 PRO A O 1
ATOM 639 N N . LEU A 1 85 ? 8.923 10.900 -12.857 1.00 84.69 85 LEU A N 1
ATOM 640 C CA . LEU A 1 85 ? 9.504 10.332 -11.625 1.00 84.69 85 LEU A CA 1
ATOM 641 C C . LEU A 1 85 ? 9.470 11.292 -10.420 1.00 84.69 85 LEU A C 1
ATOM 643 O O . LEU A 1 85 ? 9.215 10.886 -9.286 1.00 84.69 85 LEU A O 1
ATOM 647 N N . ARG A 1 86 ? 9.629 12.602 -10.665 1.00 87.31 86 ARG A N 1
ATOM 648 C CA . ARG A 1 86 ? 9.538 13.663 -9.640 1.00 87.31 86 ARG A CA 1
ATOM 649 C C . ARG A 1 86 ? 8.187 13.737 -8.913 1.00 87.31 86 ARG A C 1
ATOM 651 O O . ARG A 1 86 ? 8.111 14.322 -7.839 1.00 87.31 86 ARG A O 1
ATOM 658 N N . ARG A 1 87 ? 7.110 13.200 -9.498 1.00 89.56 87 ARG A N 1
ATOM 659 C CA . ARG A 1 87 ? 5.753 13.181 -8.922 1.00 89.56 87 ARG A CA 1
ATOM 660 C C . ARG A 1 87 ? 5.448 11.903 -8.140 1.00 89.56 87 ARG A C 1
ATOM 662 O O . ARG A 1 87 ? 4.491 11.911 -7.366 1.00 89.56 87 ARG A O 1
ATOM 669 N N . LEU A 1 88 ? 6.259 10.850 -8.266 1.00 91.00 88 LEU A N 1
ATOM 670 C CA . LEU A 1 88 ? 6.047 9.594 -7.538 1.00 91.00 88 LEU A CA 1
ATOM 671 C C . LEU A 1 88 ? 6.001 9.753 -6.011 1.00 91.00 88 LEU A C 1
ATOM 673 O O . LEU A 1 88 ? 5.119 9.157 -5.395 1.00 91.00 88 LEU A O 1
ATOM 677 N N . PRO A 1 89 ? 6.836 10.599 -5.369 1.00 93.75 89 PRO A N 1
ATOM 678 C CA . PRO A 1 89 ? 6.731 10.823 -3.926 1.00 93.75 89 PRO A CA 1
ATOM 679 C C . PRO A 1 89 ? 5.373 11.398 -3.500 1.00 93.75 89 PRO A C 1
ATOM 681 O O . PRO A 1 89 ? 4.890 11.125 -2.401 1.00 93.75 89 PRO A O 1
ATOM 684 N N . THR A 1 90 ? 4.732 12.192 -4.362 1.00 92.81 90 THR A N 1
ATOM 685 C CA . THR A 1 90 ? 3.397 12.746 -4.103 1.00 92.81 90 THR A CA 1
ATOM 686 C C . THR A 1 90 ? 2.325 11.664 -4.190 1.00 92.81 90 THR A C 1
ATOM 688 O O . THR A 1 90 ? 1.444 11.622 -3.332 1.00 92.81 90 THR A O 1
ATOM 691 N N . LEU A 1 91 ? 2.415 10.762 -5.173 1.00 92.19 91 LEU A N 1
ATOM 692 C CA . LEU A 1 91 ? 1.514 9.609 -5.282 1.00 92.19 91 LEU A CA 1
ATOM 693 C C . LEU A 1 91 ? 1.670 8.669 -4.081 1.00 92.19 91 LEU A C 1
ATOM 695 O O . LEU A 1 91 ? 0.676 8.330 -3.443 1.00 92.19 91 LEU A O 1
ATOM 699 N N . ALA A 1 92 ? 2.908 8.356 -3.687 1.00 93.56 92 ALA A N 1
ATOM 700 C CA . ALA A 1 92 ? 3.184 7.542 -2.503 1.00 93.56 92 ALA A CA 1
ATOM 701 C C . ALA A 1 92 ? 2.564 8.147 -1.232 1.00 93.56 92 ALA A C 1
ATOM 703 O O . ALA A 1 92 ? 1.958 7.447 -0.422 1.00 93.56 92 ALA A O 1
ATOM 704 N N . ARG A 1 93 ? 2.644 9.474 -1.072 1.00 93.12 93 ARG A N 1
ATOM 705 C CA . ARG A 1 93 ? 2.029 10.172 0.065 1.00 93.12 93 ARG A CA 1
ATOM 706 C C . ARG A 1 93 ? 0.506 10.080 0.055 1.00 93.12 93 ARG A C 1
ATOM 708 O O . ARG A 1 93 ? -0.083 9.887 1.114 1.00 93.12 93 ARG A O 1
ATOM 715 N N . ARG A 1 94 ? -0.133 10.195 -1.114 1.00 92.75 94 ARG A N 1
ATOM 716 C CA . ARG A 1 94 ? -1.592 10.029 -1.252 1.00 92.75 94 ARG A CA 1
ATOM 717 C C . ARG A 1 94 ? -2.023 8.629 -0.822 1.00 92.75 94 ARG A C 1
ATOM 719 O O . ARG A 1 94 ? -2.882 8.518 0.048 1.00 92.75 94 ARG A O 1
ATOM 726 N N . ILE A 1 95 ? -1.370 7.589 -1.345 1.00 94.00 95 ILE A N 1
ATOM 727 C CA . ILE A 1 95 ? -1.643 6.187 -0.980 1.00 94.00 95 ILE A CA 1
ATOM 728 C C . ILE A 1 95 ? -1.502 6.000 0.536 1.00 94.00 95 ILE A C 1
ATOM 730 O O . ILE A 1 95 ? -2.425 5.520 1.194 1.00 94.00 95 ILE A O 1
ATOM 734 N N . ARG A 1 96 ? -0.395 6.479 1.119 1.00 93.69 96 ARG A N 1
ATOM 735 C CA . ARG A 1 96 ? -0.159 6.408 2.568 1.00 93.69 96 ARG A CA 1
ATOM 736 C C . ARG A 1 96 ? -1.232 7.126 3.387 1.00 93.69 96 ARG A C 1
ATOM 738 O O . ARG A 1 96 ? -1.651 6.597 4.413 1.00 93.69 96 ARG A O 1
ATOM 745 N N . ARG A 1 97 ? -1.680 8.312 2.965 1.00 91.88 97 ARG A N 1
ATOM 746 C CA . ARG A 1 97 ? -2.743 9.054 3.664 1.00 91.88 97 ARG A CA 1
ATOM 747 C C . ARG A 1 97 ? -4.054 8.284 3.646 1.00 91.88 97 ARG A C 1
ATOM 749 O O . ARG A 1 97 ? -4.644 8.098 4.704 1.00 91.88 97 ARG A O 1
ATOM 756 N N . HIS A 1 98 ? -4.459 7.757 2.491 1.00 92.94 98 HIS A N 1
ATOM 757 C CA 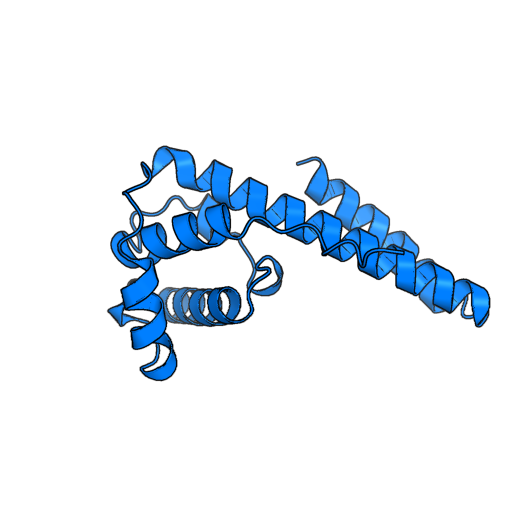. HIS A 1 98 ? -5.655 6.919 2.401 1.00 92.94 98 HIS A CA 1
ATOM 758 C C . HIS A 1 98 ? -5.539 5.663 3.273 1.00 92.94 98 HIS A C 1
ATOM 760 O O . HIS A 1 98 ? -6.474 5.347 4.006 1.00 92.94 98 HIS A O 1
ATOM 766 N N . ALA A 1 99 ? -4.382 4.996 3.283 1.00 92.25 99 ALA A N 1
ATOM 767 C CA . ALA A 1 99 ? -4.125 3.867 4.174 1.00 92.25 99 ALA A CA 1
ATOM 768 C C . ALA A 1 99 ? -4.238 4.236 5.659 1.00 92.25 99 ALA A C 1
ATOM 770 O O . ALA A 1 99 ? -4.856 3.502 6.431 1.00 92.25 99 ALA A O 1
ATOM 771 N N . ALA A 1 100 ? -3.672 5.376 6.066 1.00 90.31 100 ALA A N 1
ATOM 772 C CA . ALA A 1 100 ? -3.781 5.877 7.432 1.00 90.31 100 ALA A CA 1
ATOM 773 C C . ALA A 1 100 ? -5.245 6.152 7.805 1.00 90.31 100 ALA A C 1
ATOM 775 O O . ALA A 1 100 ? -5.691 5.719 8.865 1.00 90.31 100 ALA A O 1
ATOM 776 N N . THR A 1 101 ? -6.024 6.773 6.914 1.00 90.88 101 THR A N 1
ATOM 777 C CA . THR A 1 101 ? -7.462 6.983 7.130 1.00 90.88 101 THR A CA 1
ATOM 778 C C . THR A 1 101 ? -8.224 5.663 7.249 1.00 90.88 101 THR A C 1
ATOM 780 O O . THR A 1 101 ? -9.057 5.531 8.140 1.00 90.88 101 THR A O 1
ATOM 783 N N . ARG A 1 102 ? -7.923 4.653 6.420 1.00 92.44 102 ARG A N 1
ATOM 784 C CA . ARG A 1 102 ? -8.545 3.320 6.545 1.00 92.44 102 ARG A CA 1
ATOM 785 C C . ARG A 1 102 ? -8.248 2.676 7.898 1.00 92.44 102 ARG A C 1
ATOM 787 O O . ARG A 1 102 ? -9.165 2.175 8.538 1.00 92.44 102 ARG A O 1
ATOM 794 N N . ARG A 1 103 ? -6.994 2.738 8.359 1.00 89.94 103 ARG A N 1
ATOM 795 C CA . ARG A 1 103 ? -6.596 2.232 9.686 1.00 89.94 103 ARG A CA 1
ATOM 796 C C . ARG A 1 103 ? -7.302 2.978 10.817 1.00 89.94 103 ARG A C 1
ATOM 798 O O . ARG A 1 103 ? -7.727 2.348 11.776 1.00 89.94 103 ARG A O 1
ATOM 805 N N . LEU A 1 104 ? -7.461 4.297 10.697 1.00 90.38 104 LEU A N 1
ATOM 806 C CA . LEU A 1 104 ? -8.207 5.100 11.670 1.00 90.38 104 LEU A CA 1
ATOM 807 C C . LEU A 1 104 ? -9.668 4.664 11.766 1.00 90.38 104 LEU A C 1
ATOM 809 O O . LEU A 1 104 ? -10.170 4.487 12.871 1.00 90.38 104 LEU A O 1
ATOM 813 N N . LEU A 1 105 ? -10.331 4.463 10.626 1.00 90.31 105 LEU A N 1
ATOM 814 C CA . LEU A 1 105 ? -11.720 4.004 10.593 1.00 90.31 105 LEU A CA 1
ATOM 815 C C . LEU A 1 105 ? -11.871 2.598 11.189 1.00 90.31 105 LEU A C 1
ATOM 817 O O . LEU A 1 105 ? -12.786 2.370 11.974 1.00 90.31 105 LEU A O 1
ATOM 821 N N . ASP A 1 106 ? -10.954 1.684 10.867 1.00 90.06 106 ASP A N 1
ATOM 822 C CA . ASP A 1 106 ? -10.938 0.327 11.424 1.00 90.06 106 ASP A CA 1
ATOM 823 C C . ASP A 1 106 ? -10.734 0.337 12.948 1.00 90.06 106 ASP A C 1
ATOM 825 O O . ASP A 1 106 ? -11.498 -0.283 13.686 1.00 90.06 106 ASP A O 1
ATOM 829 N N . HIS A 1 107 ? -9.766 1.109 13.451 1.00 89.00 107 HIS A N 1
ATOM 830 C CA . HIS A 1 107 ? -9.555 1.244 14.892 1.00 89.00 107 HIS A CA 1
ATOM 831 C C . HIS A 1 107 ? -10.713 1.946 15.602 1.00 89.00 107 HIS A C 1
ATOM 833 O O . HIS A 1 107 ? -11.069 1.535 16.702 1.00 89.00 107 HIS A O 1
ATOM 839 N N . ALA A 1 108 ? -11.327 2.960 14.990 1.00 87.56 108 ALA A N 1
ATOM 840 C CA . ALA A 1 108 ? -12.509 3.610 15.546 1.00 87.56 108 ALA A CA 1
ATOM 841 C C . ALA A 1 108 ? -13.681 2.625 15.657 1.00 87.56 108 ALA A C 1
ATOM 843 O O . ALA A 1 108 ? -14.347 2.574 16.688 1.00 87.56 108 ALA A O 1
ATOM 844 N N . HIS A 1 109 ? -13.897 1.797 14.631 1.00 89.25 109 HIS A N 1
ATOM 845 C CA . HIS A 1 109 ? -14.920 0.759 14.668 1.00 89.25 109 HIS A CA 1
ATOM 846 C C . HIS A 1 109 ? -14.640 -0.279 15.762 1.00 89.25 109 HIS A C 1
ATOM 848 O O . HIS A 1 109 ? -15.515 -0.560 16.578 1.00 89.25 109 HIS A O 1
ATOM 854 N N . LYS A 1 110 ? -13.408 -0.794 15.842 1.00 87.69 110 LYS A N 1
ATOM 855 C CA . LYS A 1 110 ? -13.013 -1.761 16.877 1.00 87.69 110 LYS A CA 1
ATOM 856 C C . LYS A 1 110 ? -13.105 -1.188 18.290 1.00 87.69 110 LYS A C 1
ATOM 858 O O . LYS A 1 110 ? -13.485 -1.905 19.206 1.00 87.69 110 LYS A O 1
ATOM 863 N N . LEU A 1 111 ? -12.812 0.100 18.468 1.00 89.44 111 LEU A N 1
ATOM 864 C CA . LEU A 1 111 ? -12.971 0.786 19.749 1.00 89.44 111 LEU A CA 1
ATOM 865 C C . LEU A 1 111 ? -14.444 0.874 20.170 1.00 89.44 111 LEU A C 1
ATOM 867 O O . LEU A 1 111 ? -14.745 0.675 21.343 1.00 89.44 111 LEU A O 1
ATOM 871 N N . LEU A 1 112 ? -15.361 1.129 19.229 1.00 88.50 112 LEU A N 1
ATOM 872 C CA . LEU A 1 112 ? -16.802 1.119 19.505 1.00 88.50 112 LEU A CA 1
ATOM 873 C C . LEU A 1 112 ? -17.292 -0.273 19.922 1.00 88.50 112 LEU A C 1
ATOM 875 O O . LEU A 1 112 ? -18.044 -0.382 20.886 1.00 88.50 112 LEU A O 1
ATOM 879 N N . VAL A 1 113 ? -16.840 -1.321 19.227 1.00 91.50 113 VAL A N 1
ATOM 880 C CA . VAL A 1 113 ? -17.178 -2.716 19.555 1.00 91.50 113 VAL A CA 1
ATOM 881 C C . VAL A 1 113 ? -16.625 -3.099 20.929 1.00 91.50 113 VAL A C 1
ATOM 883 O O . VAL A 1 113 ? -17.386 -3.519 21.791 1.00 91.50 113 VAL A O 1
ATOM 886 N N . ALA A 1 114 ? -15.339 -2.847 21.189 1.00 90.75 114 ALA A N 1
ATOM 887 C CA . ALA A 1 114 ? -14.719 -3.131 22.483 1.00 90.75 114 ALA A CA 1
ATOM 888 C C . ALA A 1 114 ? -15.391 -2.373 23.641 1.00 90.75 114 ALA A C 1
ATOM 890 O O . ALA A 1 114 ? -15.559 -2.918 24.730 1.00 90.75 114 ALA A O 1
ATOM 891 N N . GLY A 1 115 ? -15.810 -1.125 23.404 1.00 89.00 115 GLY A N 1
ATOM 892 C CA . GLY A 1 115 ? -16.567 -0.342 24.379 1.00 89.00 115 GLY A CA 1
ATOM 893 C C . GLY A 1 115 ? -17.950 -0.927 24.674 1.00 89.00 115 GLY A C 1
ATOM 894 O O . GLY A 1 115 ? -18.391 -0.876 25.820 1.00 89.00 115 GLY A O 1
ATOM 895 N N . TYR A 1 116 ? -18.613 -1.505 23.670 1.00 91.19 116 TYR A N 1
ATOM 896 C CA . TYR A 1 116 ? -19.885 -2.209 23.842 1.00 91.19 116 TYR A CA 1
ATOM 897 C C . TYR A 1 116 ? -19.714 -3.527 24.611 1.00 91.19 116 TYR A C 1
ATOM 899 O O . TYR A 1 116 ? -20.494 -3.813 25.516 1.00 91.19 116 TYR A O 1
ATOM 907 N N . ASP A 1 117 ? -18.659 -4.282 24.302 1.00 91.81 117 ASP A N 1
ATOM 908 C CA . ASP A 1 117 ? -18.360 -5.577 24.924 1.00 91.81 117 ASP A CA 1
ATOM 909 C C . ASP A 1 117 ? -17.751 -5.450 26.336 1.00 91.81 117 ASP A C 1
ATOM 911 O O . ASP A 1 117 ? -17.600 -6.441 27.050 1.00 91.81 117 ASP A O 1
ATOM 915 N N . GLY A 1 118 ? -17.400 -4.231 26.764 1.00 90.12 118 GLY A N 1
ATOM 916 C CA . GLY A 1 118 ? -16.776 -3.964 28.062 1.00 90.12 118 GLY A CA 1
ATOM 917 C C . GLY A 1 118 ? -15.288 -4.331 28.141 1.00 90.12 118 GLY A C 1
ATOM 918 O O . GLY A 1 118 ? -14.729 -4.378 29.239 1.00 90.12 118 GLY A O 1
ATOM 919 N N . ASP A 1 119 ? -14.620 -4.564 27.006 1.00 92.69 119 ASP A N 1
ATOM 920 C CA . ASP A 1 119 ? -13.188 -4.875 26.946 1.00 92.69 119 ASP A CA 1
ATOM 921 C C . ASP A 1 119 ? -12.334 -3.598 27.028 1.00 92.69 119 ASP A C 1
ATOM 923 O O . ASP A 1 119 ? -11.918 -2.995 26.033 1.00 92.69 119 ASP A O 1
ATOM 927 N N . LEU A 1 120 ? -12.045 -3.180 28.260 1.00 88.88 120 LEU A N 1
ATOM 928 C CA . LEU A 1 120 ? -11.251 -1.982 28.538 1.00 88.88 120 LEU A CA 1
ATOM 929 C C . LEU A 1 120 ? -9.791 -2.083 28.061 1.00 88.88 120 LEU A C 1
ATOM 931 O O . LEU A 1 120 ? -9.162 -1.048 27.813 1.00 88.88 120 LEU A O 1
ATOM 935 N N . ALA A 1 121 ? -9.236 -3.293 27.925 1.00 87.75 121 ALA A N 1
ATOM 936 C CA . ALA A 1 121 ? -7.878 -3.476 27.421 1.00 87.75 121 ALA A CA 1
ATOM 937 C C . ALA A 1 121 ? -7.827 -3.170 25.919 1.00 87.75 121 ALA A C 1
ATOM 939 O O . ALA A 1 121 ? -7.023 -2.338 25.490 1.00 87.75 121 ALA A O 1
ATOM 940 N N . ALA A 1 122 ? -8.760 -3.737 25.149 1.00 83.69 122 ALA A N 1
ATOM 941 C CA . ALA A 1 122 ? -8.893 -3.455 23.723 1.00 83.69 122 ALA A CA 1
ATOM 942 C C . ALA A 1 122 ? -9.210 -1.973 23.443 1.00 83.69 122 ALA A C 1
ATOM 944 O O . ALA A 1 122 ? -8.665 -1.391 22.500 1.00 83.69 122 ALA A O 1
ATOM 945 N N . VAL A 1 123 ? -10.016 -1.317 24.290 1.00 83.38 123 VAL A N 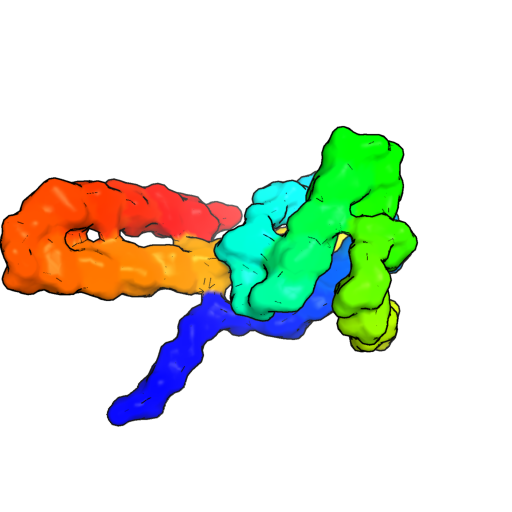1
ATOM 946 C CA . VAL A 1 123 ? -10.271 0.135 24.190 1.00 83.38 123 VAL A CA 1
ATOM 947 C C . VAL A 1 123 ? -8.971 0.940 24.300 1.00 83.38 123 VAL A C 1
ATOM 949 O O . VAL A 1 123 ? -8.714 1.815 23.467 1.00 83.38 123 VAL A O 1
ATOM 952 N N . ARG A 1 124 ? -8.123 0.646 25.295 1.00 87.12 124 ARG A N 1
ATOM 953 C CA . ARG A 1 124 ? -6.847 1.356 25.493 1.00 87.12 124 ARG A CA 1
ATOM 954 C C . ARG A 1 124 ? -5.890 1.157 24.316 1.00 87.12 124 ARG A C 1
ATOM 956 O O . ARG A 1 124 ? -5.237 2.112 23.876 1.00 87.12 124 ARG A O 1
ATOM 963 N N . ASP A 1 125 ? -5.827 -0.060 23.793 1.00 88.00 125 ASP A N 1
ATOM 964 C CA . ASP A 1 125 ? -4.935 -0.406 22.689 1.00 88.00 125 ASP A CA 1
ATOM 965 C C . ASP A 1 125 ? -5.371 0.294 21.391 1.00 88.00 125 ASP A C 1
ATOM 967 O O . ASP A 1 125 ? -4.554 0.921 20.708 1.00 88.00 125 ASP A O 1
ATOM 971 N N . HIS A 1 126 ? -6.672 0.290 21.081 1.00 85.38 126 HIS A N 1
ATOM 972 C CA . HIS A 1 126 ? -7.203 0.978 19.903 1.00 85.38 126 HIS A CA 1
ATOM 973 C C . HIS A 1 126 ? -7.137 2.504 20.010 1.00 85.38 126 HIS A C 1
ATOM 975 O O . HIS A 1 126 ? -6.844 3.164 19.012 1.00 85.38 126 HIS A O 1
ATOM 981 N N . HIS A 1 127 ? -7.301 3.075 21.206 1.00 83.62 127 HIS A N 1
ATOM 982 C CA . HIS A 1 127 ? -7.094 4.507 21.428 1.00 83.62 127 HIS A CA 1
ATOM 983 C C . HIS A 1 127 ? -5.646 4.929 21.116 1.00 83.62 127 HIS A C 1
ATOM 985 O O . HIS A 1 127 ? -5.411 5.910 20.406 1.00 83.62 127 HIS A O 1
ATOM 991 N N . THR A 1 128 ? -4.663 4.150 21.575 1.00 85.81 128 THR A N 1
ATOM 992 C CA . THR A 1 128 ? -3.240 4.389 21.272 1.00 85.81 128 THR A CA 1
ATOM 993 C C . THR A 1 128 ? -2.957 4.283 19.770 1.00 85.81 128 THR A C 1
ATOM 995 O O . THR A 1 128 ? -2.258 5.126 19.200 1.00 85.81 128 THR A O 1
ATOM 998 N N . ALA A 1 129 ? -3.541 3.284 19.102 1.00 81.56 129 ALA A N 1
ATOM 999 C CA . ALA A 1 129 ? -3.378 3.075 17.666 1.00 81.56 129 ALA A CA 1
ATOM 1000 C C . ALA A 1 129 ? -3.956 4.228 16.821 1.00 81.56 129 ALA A C 1
ATOM 1002 O O . ALA A 1 129 ? -3.353 4.620 15.817 1.00 81.56 129 ALA A O 1
ATOM 1003 N N . ILE A 1 130 ? -5.074 4.826 17.252 1.00 83.00 130 ILE A N 1
ATOM 1004 C CA . ILE A 1 130 ? -5.647 6.030 16.629 1.00 83.00 130 ILE A CA 1
ATOM 1005 C C . ILE A 1 130 ? -4.662 7.203 16.707 1.00 83.00 130 ILE A C 1
ATOM 1007 O O . ILE A 1 130 ? -4.405 7.852 15.691 1.00 83.00 130 ILE A O 1
ATOM 1011 N N . GLY A 1 131 ? -4.050 7.438 17.873 1.00 79.81 131 GLY A N 1
ATOM 1012 C CA . GLY A 1 131 ? -3.042 8.490 18.046 1.00 79.81 131 GLY A CA 1
ATOM 1013 C C . GLY A 1 131 ? -1.856 8.341 17.084 1.00 79.81 131 GLY A C 1
ATOM 1014 O O . GLY A 1 131 ? -1.459 9.305 16.426 1.00 79.81 131 GLY A O 1
ATOM 1015 N N . ALA A 1 132 ? -1.343 7.117 16.922 1.00 79.06 132 ALA A N 1
ATOM 1016 C CA . ALA A 1 132 ? -0.258 6.830 15.984 1.00 79.06 132 ALA A CA 1
ATOM 1017 C C . ALA A 1 132 ? -0.664 7.065 14.515 1.00 79.06 132 ALA A C 1
ATOM 1019 O O . ALA A 1 132 ? 0.100 7.639 13.736 1.00 79.06 132 ALA A O 1
ATOM 1020 N N . ALA A 1 133 ? -1.873 6.652 14.124 1.00 73.75 133 ALA A N 1
ATOM 1021 C CA . ALA A 1 133 ? -2.347 6.792 12.749 1.00 73.75 133 ALA A CA 1
ATOM 1022 C C . ALA A 1 133 ? -2.670 8.253 12.366 1.00 73.75 133 ALA A C 1
ATOM 1024 O O . ALA A 1 133 ? -2.423 8.646 11.223 1.00 73.75 133 ALA A O 1
ATOM 1025 N N . LEU A 1 134 ? -3.124 9.084 13.314 1.00 77.69 134 LEU A N 1
ATOM 1026 C CA . LEU A 1 134 ? -3.295 10.531 13.109 1.00 77.69 134 LEU A CA 1
ATOM 1027 C C . LEU A 1 134 ? -1.963 11.238 12.819 1.00 77.69 134 LEU A C 1
ATOM 1029 O O . LEU A 1 134 ? -1.910 12.114 11.954 1.00 77.69 134 LEU A O 1
ATOM 1033 N N . GLY A 1 135 ? -0.875 10.824 13.477 1.00 76.69 135 GLY A N 1
ATOM 1034 C CA . GLY A 1 135 ? 0.467 11.346 13.195 1.00 76.69 135 GLY A CA 1
ATOM 1035 C C . GLY A 1 135 ? 0.917 11.089 11.752 1.00 76.69 135 GLY A C 1
ATOM 1036 O O . GLY A 1 135 ? 1.541 11.947 11.134 1.00 76.69 135 GLY A O 1
ATOM 1037 N N . VAL A 1 136 ? 0.542 9.941 11.179 1.00 73.06 136 VAL A N 1
ATOM 1038 C CA . VAL A 1 136 ? 0.873 9.578 9.789 1.00 73.06 136 VAL A CA 1
ATOM 1039 C C . VAL A 1 136 ? 0.002 10.320 8.773 1.00 73.06 136 VAL A C 1
ATOM 1041 O O . VAL A 1 136 ? 0.492 10.689 7.708 1.00 73.06 136 VAL A O 1
ATOM 1044 N N . ALA A 1 137 ? -1.279 10.546 9.075 1.00 64.06 137 ALA A N 1
ATOM 1045 C CA . ALA A 1 137 ? -2.192 11.249 8.171 1.00 64.06 137 ALA A CA 1
ATOM 1046 C C . ALA A 1 137 ? -1.813 12.731 7.972 1.00 64.06 137 ALA A C 1
ATOM 1048 O O . ALA A 1 137 ? -2.041 13.281 6.891 1.00 64.06 137 ALA A O 1
ATOM 1049 N N . ASN A 1 138 ? -1.209 13.348 8.993 1.00 65.31 138 ASN A N 1
ATOM 1050 C CA . ASN A 1 138 ? -0.827 14.763 9.006 1.00 65.31 138 ASN A CA 1
ATOM 1051 C C . ASN A 1 138 ? 0.617 15.038 8.543 1.00 65.31 138 ASN A C 1
ATOM 1053 O O . ASN A 1 138 ? 0.991 16.205 8.412 1.00 65.31 138 ASN A O 1
ATOM 1057 N N . ALA A 1 139 ? 1.408 13.994 8.271 1.00 57.75 139 ALA A N 1
ATOM 1058 C CA . ALA A 1 139 ? 2.751 14.088 7.686 1.00 57.75 139 ALA A CA 1
ATOM 1059 C C . ALA A 1 139 ? 2.725 14.174 6.138 1.00 57.75 139 ALA A C 1
ATOM 1061 O O . ALA A 1 139 ? 3.727 14.637 5.549 1.00 57.75 139 ALA A O 1
#

Sequence (139 aa):
MPATLPPADLAAERALLSEVLTHGDACPPAVWTLKPSDWYDPRHADAWTALLAARSRWQSPTVAALPDALLVYACGLAFDPGWPLRRLPTLARRIRRHAATRRLLDHAHKLLVAGYDGDLAAVRDHHTAIGAALGVANA

Secondary structure (DSSP, 8-state):
----PPP--HHHHHHHHHHHHHHGGGS-GGGGG--GGG-SSHHHHHHHHHHHHHHHTT---SGGGS-HHHHHHHHHHTTSPPPPGGGHHHHHHHHHHHHHHHHHHHHHHHHHHHHHHT-HHHHHHHHHHHHHHHHHHT-

Radius of gyration: 17.27 Å; chains: 1; bounding box: 47×30×49 Å

Foldseek 3Di:
DPDDPQQADVVLLLQLLLQCQVPFPVADPLLLVDALLLHPDVLSSLLNVQLNVCVVVVHGSHLVSDDPVNNVVSVVSNPDPHDPSVCSSVSSLSSQLSSLSNLLVVLVVQLVVCVVVVPVVSVVVSVVSNVVSVVSNVD